Protein AF-A0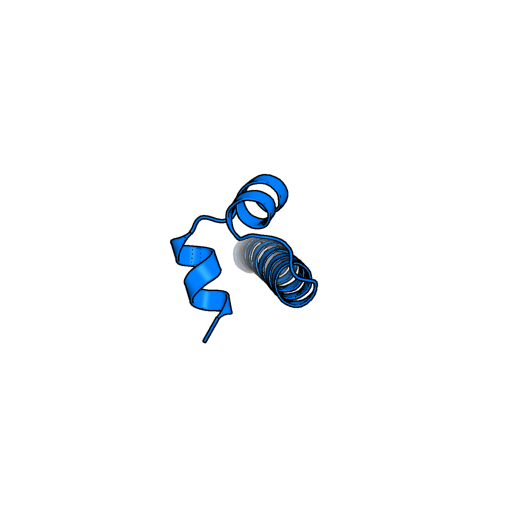A5U3TYU7-F1 (afdb_monomer_lite)

Organism: Salmonella enterica (NCBI:txid28901)

pLDDT: mean 85.95, std 8.81, range [55.56, 94.12]

Structure (mmCIF, N/CA/C/O backbone):
data_AF-A0A5U3TYU7-F1
#
_entry.id   AF-A0A5U3TYU7-F1
#
loop_
_atom_site.group_PDB
_atom_site.id
_atom_site.type_symbol
_atom_site.label_atom_id
_atom_site.label_alt_id
_atom_site.label_comp_id
_atom_site.label_asym_id
_atom_site.label_entity_id
_atom_site.label_seq_id
_atom_site.pdbx_PDB_ins_code
_atom_site.Cartn_x
_atom_site.Cartn_y
_atom_site.Cartn_z
_atom_site.occupancy
_atom_site.B_iso_or_equiv
_atom_site.auth_seq_id
_atom_site.auth_comp_id
_atom_site.auth_asym_id
_atom_site.auth_atom_id
_atom_site.pdbx_PDB_model_num
ATOM 1 N N . ILE A 1 1 ? 24.924 -5.460 -24.063 1.00 61.94 1 ILE A N 1
ATOM 2 C CA . ILE A 1 1 ? 25.228 -4.936 -22.706 1.00 61.94 1 ILE A CA 1
ATOM 3 C C . ILE A 1 1 ? 24.144 -3.959 -22.221 1.00 61.94 1 ILE A C 1
ATOM 5 O O . ILE A 1 1 ? 23.627 -4.170 -21.140 1.00 61.94 1 ILE A O 1
ATOM 9 N N . ARG A 1 2 ? 23.682 -2.999 -23.040 1.00 63.62 2 ARG A N 1
ATOM 10 C CA . ARG A 1 2 ? 22.686 -1.972 -22.642 1.00 63.62 2 ARG A CA 1
ATOM 11 C C . ARG A 1 2 ? 21.298 -2.474 -22.183 1.00 63.62 2 ARG A C 1
ATOM 13 O O . ARG A 1 2 ? 20.684 -1.865 -21.322 1.00 63.62 2 ARG A O 1
ATOM 20 N N . ILE A 1 3 ? 20.817 -3.597 -22.725 1.00 70.25 3 ILE A N 1
ATOM 21 C CA . ILE A 1 3 ? 19.456 -4.113 -22.461 1.00 70.25 3 ILE A CA 1
ATOM 22 C C . ILE A 1 3 ? 19.299 -4.647 -21.023 1.00 70.25 3 ILE A C 1
ATOM 24 O O . ILE A 1 3 ? 18.209 -4.586 -20.464 1.00 70.25 3 ILE A O 1
ATOM 28 N N . GLY A 1 4 ? 20.376 -5.156 -20.414 1.00 75.62 4 GLY A N 1
ATOM 29 C CA . GLY A 1 4 ? 20.325 -5.685 -19.046 1.00 75.62 4 GLY A CA 1
ATOM 30 C C . GLY A 1 4 ? 20.111 -4.591 -17.999 1.00 75.62 4 GLY A C 1
ATOM 31 O O . GLY A 1 4 ? 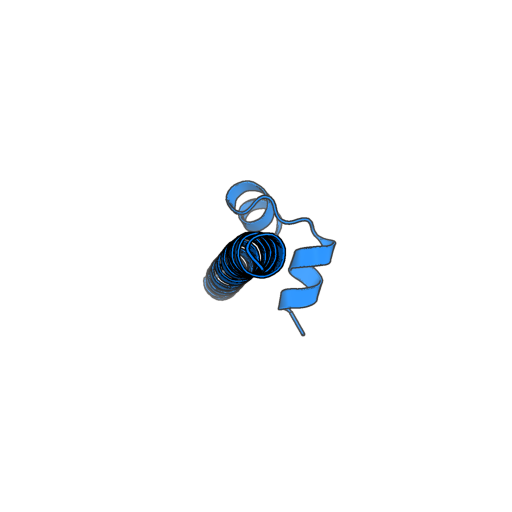19.330 -4.772 -17.072 1.00 75.62 4 GLY A O 1
ATOM 32 N N . GLU A 1 5 ? 20.743 -3.430 -18.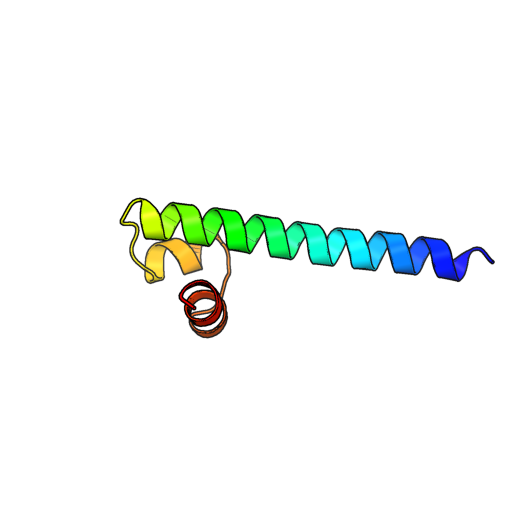184 1.00 76.62 5 GLU A N 1
ATOM 33 C CA . GLU A 1 5 ? 20.642 -2.305 -17.247 1.00 76.62 5 GLU A CA 1
ATOM 34 C C . GLU A 1 5 ? 19.277 -1.609 -17.311 1.00 76.62 5 GLU A C 1
ATOM 36 O O . GLU A 1 5 ? 18.731 -1.230 -16.280 1.00 76.62 5 GLU A O 1
ATOM 41 N N . GLU A 1 6 ? 18.699 -1.459 -18.507 1.00 76.81 6 GLU A N 1
ATOM 42 C CA . GLU A 1 6 ? 17.356 -0.884 -18.666 1.00 76.81 6 GLU A CA 1
ATOM 43 C C . GLU A 1 6 ? 16.273 -1.778 -18.056 1.00 76.81 6 GLU A C 1
ATOM 45 O O . GLU A 1 6 ? 15.385 -1.278 -17.365 1.00 76.81 6 GLU A O 1
ATOM 50 N N . LYS A 1 7 ? 16.374 -3.101 -18.253 1.00 75.81 7 LYS A N 1
ATOM 51 C CA . LYS A 1 7 ? 15.466 -4.062 -17.614 1.00 75.81 7 LYS A CA 1
ATOM 52 C C . LYS A 1 7 ? 15.583 -4.009 -16.095 1.00 75.81 7 LYS A C 1
ATOM 54 O O . LYS A 1 7 ? 14.570 -3.797 -15.441 1.00 75.81 7 LYS A O 1
ATOM 59 N N . GLY A 1 8 ? 16.803 -4.065 -15.556 1.00 82.12 8 GLY A N 1
ATOM 60 C CA . GLY A 1 8 ? 17.020 -4.005 -14.109 1.00 82.12 8 GLY A CA 1
ATOM 61 C C . GLY A 1 8 ? 16.521 -2.703 -13.470 1.00 82.12 8 GLY A C 1
ATOM 62 O O . GLY A 1 8 ? 15.948 -2.733 -12.385 1.00 82.12 8 GLY A O 1
ATOM 63 N N . ARG A 1 9 ? 16.665 -1.551 -14.145 1.00 83.94 9 ARG A N 1
ATOM 64 C CA . ARG A 1 9 ? 16.100 -0.281 -13.649 1.00 83.94 9 ARG A CA 1
ATOM 65 C C . ARG A 1 9 ? 14.574 -0.269 -13.667 1.00 83.94 9 ARG A C 1
ATOM 67 O O . ARG A 1 9 ? 13.974 0.235 -12.723 1.00 83.94 9 ARG A O 1
ATOM 74 N N . ASN A 1 10 ? 13.953 -0.792 -14.723 1.00 82.88 10 ASN A N 1
ATOM 75 C CA . ASN A 1 10 ? 12.495 -0.843 -14.824 1.00 82.88 10 ASN A CA 1
ATOM 76 C C . ASN A 1 10 ? 11.890 -1.820 -13.808 1.00 82.88 10 ASN A C 1
ATOM 78 O O . ASN A 1 10 ? 10.908 -1.478 -13.156 1.00 82.88 10 ASN A O 1
ATOM 82 N N . GLU A 1 11 ? 12.501 -2.993 -13.636 1.00 82.81 11 GLU A N 1
ATOM 83 C CA . GLU A 1 11 ? 12.101 -3.984 -12.631 1.00 82.81 11 GLU A CA 1
ATOM 84 C C . GLU A 1 11 ? 12.252 -3.419 -11.216 1.00 82.81 11 GLU A C 1
ATOM 86 O O . GLU A 1 11 ? 11.283 -3.414 -10.463 1.00 82.81 11 GLU A O 1
ATOM 91 N N . GLY A 1 12 ? 13.405 -2.825 -10.891 1.00 86.50 12 GLY A N 1
ATOM 92 C CA . GLY A 1 12 ? 13.628 -2.219 -9.576 1.00 86.50 12 GLY A CA 1
ATOM 93 C C . GLY A 1 12 ? 12.701 -1.036 -9.285 1.00 86.50 12 GLY A C 1
ATOM 94 O O . GLY A 1 12 ? 12.273 -0.847 -8.148 1.00 86.50 12 GLY A O 1
ATOM 95 N N . LYS A 1 13 ? 12.335 -0.249 -10.306 1.00 89.81 13 LYS A N 1
ATOM 96 C CA . LYS A 1 13 ? 11.342 0.819 -10.152 1.00 89.81 13 LYS A CA 1
ATOM 97 C C . LYS A 1 13 ? 9.955 0.248 -9.851 1.00 89.81 13 LYS A C 1
ATOM 99 O O . LYS A 1 13 ? 9.305 0.725 -8.925 1.00 89.81 13 LYS A O 1
ATOM 104 N N . LEU A 1 14 ? 9.519 -0.761 -10.605 1.00 85.38 14 LEU A N 1
ATOM 105 C CA . LEU A 1 14 ? 8.212 -1.393 -10.413 1.00 85.38 14 LEU A CA 1
ATOM 106 C C . LEU A 1 14 ? 8.111 -2.068 -9.038 1.00 85.38 14 LEU A C 1
ATOM 108 O O . LEU A 1 14 ? 7.101 -1.931 -8.350 1.00 85.38 14 LEU A O 1
ATOM 112 N N . GLU A 1 15 ? 9.167 -2.767 -8.626 1.00 85.69 15 GLU A N 1
ATOM 113 C CA . GLU A 1 15 ? 9.251 -3.409 -7.316 1.00 85.69 15 GLU A CA 1
ATOM 114 C C . GLU A 1 15 ? 9.232 -2.370 -6.188 1.00 85.69 15 GLU A C 1
ATOM 116 O O . GLU A 1 15 ? 8.425 -2.484 -5.267 1.00 85.69 15 GLU A O 1
ATOM 121 N N . GLY A 1 16 ? 10.008 -1.287 -6.312 1.00 89.06 16 GLY A N 1
ATOM 122 C CA . GLY A 1 16 ? 10.026 -0.201 -5.331 1.00 89.06 1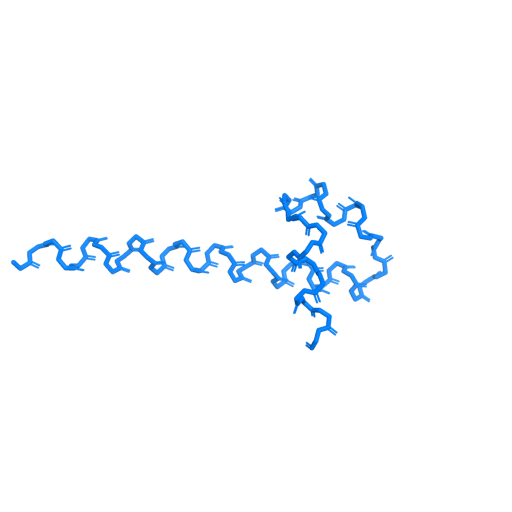6 GLY A CA 1
ATOM 123 C C . GLY A 1 16 ? 8.691 0.542 -5.206 1.00 89.06 16 GLY A C 1
ATOM 124 O O . GLY A 1 16 ? 8.258 0.853 -4.095 1.00 89.06 16 GLY A O 1
ATOM 125 N N . GLU A 1 17 ? 8.001 0.799 -6.321 1.00 89.25 17 GLU A N 1
ATOM 126 C CA . GLU A 1 17 ? 6.655 1.392 -6.308 1.00 89.25 17 GLU A CA 1
ATOM 127 C C . GLU A 1 17 ? 5.650 0.472 -5.600 1.00 89.25 17 GLU A C 1
ATOM 129 O O . GLU A 1 17 ? 4.835 0.931 -4.787 1.00 89.25 17 GLU A O 1
ATOM 134 N N . ARG A 1 18 ? 5.742 -0.839 -5.844 1.00 87.69 18 ARG A N 1
ATOM 135 C CA . ARG A 1 18 ? 4.878 -1.830 -5.199 1.00 87.69 18 ARG A CA 1
ATOM 136 C C . ARG A 1 18 ? 5.154 -1.936 -3.701 1.00 87.69 18 ARG A C 1
ATOM 138 O O . ARG A 1 18 ? 4.216 -1.861 -2.907 1.00 87.69 18 ARG A O 1
ATOM 145 N N . GLU A 1 19 ? 6.417 -2.030 -3.294 1.00 88.44 19 GLU A N 1
ATOM 146 C CA . GLU A 1 19 ? 6.808 -2.056 -1.879 1.00 88.44 19 GLU A CA 1
ATOM 147 C C . GLU A 1 19 ? 6.368 -0.792 -1.131 1.00 88.44 19 GLU A C 1
ATOM 149 O O . GLU A 1 19 ? 5.830 -0.876 -0.021 1.00 88.44 19 GLU A O 1
ATOM 154 N N . ALA A 1 20 ? 6.546 0.386 -1.738 1.00 91.00 20 ALA A N 1
ATOM 155 C CA . ALA A 1 20 ? 6.110 1.649 -1.150 1.00 91.00 20 ALA A CA 1
ATOM 156 C C . ALA A 1 20 ? 4.591 1.661 -0.922 1.00 91.00 20 ALA A C 1
ATOM 158 O O . ALA A 1 20 ? 4.129 2.022 0.165 1.00 91.00 20 ALA A O 1
ATOM 159 N N . THR A 1 21 ? 3.823 1.197 -1.910 1.00 91.94 21 THR A N 1
ATOM 160 C CA . THR A 1 21 ? 2.358 1.108 -1.834 1.00 91.94 21 THR A CA 1
ATOM 161 C C . THR A 1 21 ? 1.910 0.172 -0.709 1.00 91.94 21 THR A C 1
ATOM 163 O O . THR A 1 21 ? 1.074 0.550 0.117 1.00 91.94 21 THR A O 1
ATOM 166 N N . LEU A 1 22 ? 2.524 -1.011 -0.592 1.00 90.19 22 LEU A N 1
ATOM 167 C CA . LEU A 1 22 ? 2.240 -1.972 0.481 1.00 90.19 22 LEU A CA 1
ATOM 168 C C . LEU A 1 22 ? 2.585 -1.411 1.871 1.00 90.19 22 LEU A C 1
ATOM 170 O O . LEU A 1 22 ? 1.818 -1.575 2.824 1.00 90.19 22 LEU A O 1
ATOM 174 N N . LYS A 1 23 ? 3.708 -0.695 2.006 1.00 91.50 23 LYS A N 1
ATOM 175 C CA . LYS A 1 23 ? 4.120 -0.062 3.271 1.00 91.50 23 LYS A CA 1
ATOM 176 C C . LYS A 1 23 ? 3.134 1.019 3.720 1.00 91.50 23 LYS A C 1
ATOM 178 O O . LYS A 1 23 ? 2.819 1.113 4.914 1.00 91.50 23 LYS A O 1
ATOM 183 N N . ILE A 1 24 ? 2.632 1.817 2.777 1.00 92.00 24 ILE A N 1
ATOM 184 C CA . ILE A 1 24 ? 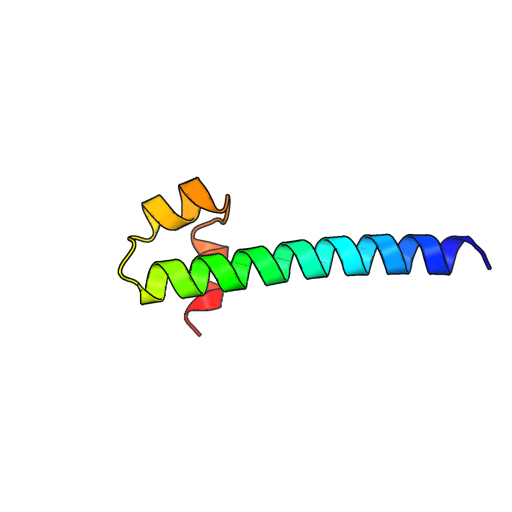1.607 2.834 3.035 1.00 92.00 24 ILE A CA 1
ATOM 185 C C . ILE A 1 24 ? 0.305 2.158 3.474 1.00 92.00 24 ILE A C 1
ATOM 187 O O . ILE A 1 24 ? -0.211 2.489 4.542 1.00 92.00 24 ILE A O 1
ATOM 191 N N . ALA A 1 25 ? -0.170 1.157 2.728 1.00 93.06 25 ALA A N 1
ATOM 192 C CA . ALA A 1 25 ? -1.374 0.398 3.061 1.00 93.06 25 ALA A CA 1
ATOM 193 C C . ALA A 1 25 ? -1.296 -0.247 4.456 1.00 93.06 25 ALA A C 1
ATOM 195 O O . ALA A 1 25 ? -2.227 -0.126 5.254 1.00 93.06 25 ALA A O 1
ATOM 196 N N . ARG A 1 26 ? -0.152 -0.851 4.807 1.00 91.06 26 ARG A N 1
ATOM 197 C CA . ARG A 1 26 ? 0.095 -1.414 6.145 1.00 91.06 26 ARG A CA 1
ATOM 198 C C . ARG A 1 26 ? -0.022 -0.362 7.244 1.00 91.06 26 ARG A C 1
ATOM 200 O O . ARG A 1 26 ? -0.614 -0.620 8.289 1.00 91.06 26 ARG A O 1
ATOM 207 N N . THR A 1 27 ? 0.545 0.819 7.011 1.00 92.81 27 THR A N 1
ATOM 208 C CA . THR A 1 27 ? 0.505 1.930 7.970 1.00 92.81 27 THR A CA 1
ATOM 209 C C . THR A 1 27 ? -0.917 2.460 8.135 1.00 92.81 27 THR A C 1
ATOM 211 O O . THR A 1 27 ? -1.359 2.672 9.259 1.00 92.81 27 THR A O 1
ATOM 214 N N . MET A 1 28 ? -1.662 2.601 7.037 1.00 93.19 28 MET A N 1
ATOM 215 C CA . MET A 1 28 ? -3.071 2.998 7.057 1.00 93.19 28 MET A CA 1
ATOM 216 C C . MET A 1 28 ? -3.927 2.017 7.868 1.00 93.19 28 MET A C 1
ATOM 218 O O . MET A 1 28 ? -4.644 2.437 8.774 1.00 93.19 28 MET A O 1
ATOM 222 N N . LEU A 1 29 ? -3.793 0.711 7.612 1.00 90.06 29 LEU A N 1
ATOM 223 C CA . LEU A 1 29 ? -4.503 -0.326 8.369 1.00 90.06 29 LEU A CA 1
ATOM 224 C C . LEU A 1 29 ? -4.125 -0.304 9.858 1.00 90.06 29 LEU A C 1
ATOM 226 O O . LEU A 1 29 ? -4.996 -0.407 10.718 1.00 90.06 29 LEU A O 1
ATOM 230 N N . LYS A 1 30 ? -2.837 -0.119 10.181 1.00 90.19 30 LYS A N 1
ATOM 231 C CA . LYS A 1 30 ? -2.365 0.011 11.571 1.00 90.19 30 LYS A CA 1
ATOM 232 C C . LYS A 1 30 ? -2.935 1.252 12.268 1.00 90.19 30 LYS A C 1
ATOM 234 O O . LYS A 1 30 ? -3.186 1.206 13.468 1.00 90.19 30 LYS A O 1
ATOM 239 N N . ASN A 1 31 ? -3.168 2.326 11.520 1.00 93.12 31 ASN A N 1
ATOM 240 C CA . ASN A 1 31 ? -3.791 3.555 12.012 1.00 93.12 31 ASN A CA 1
ATOM 241 C C . ASN A 1 31 ? -5.325 3.456 12.120 1.00 93.12 31 ASN A C 1
ATOM 243 O O . ASN A 1 31 ? -5.971 4.443 12.461 1.00 93.12 31 ASN A O 1
ATOM 247 N N . GLY A 1 32 ? -5.911 2.285 11.846 1.00 91.56 32 GLY A N 1
ATOM 248 C CA . GLY A 1 32 ? -7.343 2.034 12.003 1.00 91.56 32 GLY A CA 1
ATOM 249 C C . GLY A 1 32 ? -8.193 2.391 10.785 1.00 91.56 32 GLY A C 1
ATOM 250 O O . GLY A 1 32 ? -9.416 2.415 10.904 1.00 91.56 32 GLY A O 1
ATOM 251 N N . LEU A 1 33 ? -7.584 2.657 9.621 1.00 93.56 33 LEU A N 1
ATOM 252 C CA . LEU A 1 33 ? -8.347 2.818 8.383 1.00 93.56 33 LEU A CA 1
ATOM 253 C C . LEU A 1 33 ? -8.958 1.474 7.975 1.00 93.56 33 LEU A C 1
ATOM 255 O O . LEU A 1 33 ? -8.321 0.421 8.071 1.00 93.56 33 LEU A O 1
ATOM 259 N N . ASP A 1 34 ? -10.193 1.517 7.484 1.00 91.75 34 ASP A N 1
ATOM 260 C CA . ASP A 1 34 ? -10.868 0.336 6.972 1.00 91.75 34 ASP A CA 1
ATOM 261 C C . ASP A 1 34 ? -10.271 -0.111 5.629 1.00 91.75 34 ASP A C 1
ATOM 263 O O . ASP A 1 34 ? -9.752 0.684 4.842 1.00 91.75 34 ASP A O 1
ATOM 267 N N . ARG A 1 35 ? -10.382 -1.411 5.346 1.00 89.31 35 ARG A N 1
ATOM 268 C CA . ARG A 1 35 ? -9.840 -2.020 4.124 1.00 89.31 35 ARG A CA 1
ATOM 269 C C . ARG A 1 35 ? -10.372 -1.359 2.851 1.00 89.31 35 ARG A C 1
ATOM 271 O O . ARG A 1 35 ? -9.601 -1.166 1.921 1.00 89.31 35 ARG A O 1
ATOM 278 N N . THR A 1 36 ? -11.641 -0.959 2.816 1.00 92.88 36 THR A N 1
ATOM 279 C CA . THR A 1 36 ? -12.255 -0.338 1.631 1.00 92.88 36 THR A CA 1
ATOM 280 C C . THR A 1 36 ? -11.619 1.014 1.323 1.00 92.88 36 THR A C 1
ATOM 282 O O . THR A 1 36 ? -11.321 1.311 0.165 1.00 92.88 36 THR A O 1
ATOM 285 N N . SER A 1 37 ? -11.376 1.827 2.352 1.00 94.00 37 SER A N 1
ATOM 286 C CA . SER A 1 37 ? -10.678 3.108 2.221 1.00 94.00 37 SER A CA 1
ATOM 287 C C . SER A 1 37 ? -9.233 2.913 1.772 1.00 94.00 37 SER A C 1
ATOM 289 O O . SER A 1 37 ? -8.787 3.588 0.846 1.00 94.00 37 SER A O 1
ATOM 291 N N . VAL A 1 38 ? -8.521 1.938 2.347 1.00 93.25 38 VAL A N 1
ATOM 292 C CA . VAL A 1 38 ? -7.144 1.622 1.936 1.00 93.25 38 VAL A CA 1
ATOM 293 C C . VAL A 1 38 ? -7.085 1.174 0.474 1.00 93.25 38 VAL A C 1
ATOM 295 O O . VAL A 1 38 ? -6.257 1.696 -0.272 1.00 93.25 38 VAL A O 1
ATOM 298 N N . MET A 1 39 ? -7.987 0.295 0.026 1.00 93.88 39 MET A N 1
ATOM 299 C CA . MET A 1 39 ? -8.075 -0.126 -1.382 1.00 93.88 39 MET A CA 1
ATOM 300 C C . MET A 1 39 ? -8.310 1.062 -2.320 1.00 93.88 39 MET A C 1
ATOM 302 O O . MET A 1 39 ? -7.624 1.202 -3.327 1.00 93.88 39 MET A O 1
ATOM 306 N N . LYS A 1 40 ? -9.235 1.969 -1.977 1.00 94.12 40 LYS A N 1
ATOM 307 C CA . LYS A 1 40 ? -9.520 3.160 -2.796 1.00 94.12 40 LYS A CA 1
ATOM 308 C C . LYS A 1 40 ? -8.332 4.118 -2.896 1.00 94.12 40 LYS A C 1
ATOM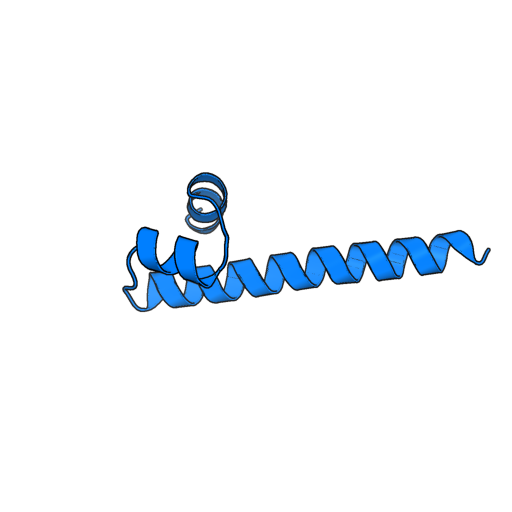 310 O O . LYS A 1 40 ? -8.146 4.726 -3.942 1.00 94.12 40 LYS A O 1
ATOM 315 N N . MET A 1 41 ? -7.557 4.277 -1.822 1.00 91.81 41 MET A N 1
ATOM 316 C CA . MET A 1 41 ? -6.428 5.216 -1.788 1.00 91.81 41 MET A CA 1
ATOM 317 C C . MET A 1 41 ? -5.158 4.653 -2.424 1.00 91.81 41 MET A C 1
ATOM 319 O O . MET A 1 41 ? -4.377 5.405 -2.997 1.00 91.81 41 MET A O 1
ATOM 323 N N . THR A 1 42 ? -4.938 3.347 -2.298 1.00 90.00 42 THR A N 1
ATOM 324 C CA . THR A 1 42 ? -3.704 2.687 -2.754 1.00 90.00 42 THR A CA 1
ATOM 325 C C . THR A 1 42 ? -3.869 1.969 -4.089 1.00 90.00 42 THR A C 1
ATOM 327 O O . THR A 1 42 ? -2.876 1.595 -4.701 1.00 90.00 42 THR A O 1
ATOM 330 N N . GLY A 1 43 ? -5.109 1.768 -4.547 1.00 91.94 43 GLY A N 1
ATOM 331 C CA . GLY A 1 43 ? -5.420 0.970 -5.733 1.00 91.94 43 GLY A CA 1
ATOM 332 C C . GLY A 1 43 ? -5.223 -0.534 -5.534 1.00 91.94 43 GLY A C 1
ATOM 333 O O . GLY A 1 43 ? -5.429 -1.292 -6.477 1.00 91.94 43 GLY A O 1
ATOM 334 N N . LEU A 1 44 ? -4.840 -0.968 -4.329 1.00 90.81 44 LEU A N 1
ATOM 335 C CA . LEU A 1 44 ? -4.642 -2.375 -4.011 1.00 90.81 44 LEU A CA 1
ATOM 336 C C . LEU A 1 44 ? -5.973 -3.121 -3.980 1.00 90.81 44 LEU A C 1
ATOM 338 O O . LEU A 1 44 ? -7.008 -2.601 -3.551 1.00 90.81 44 LEU A O 1
ATOM 342 N N . THR A 1 45 ? -5.917 -4.378 -4.391 1.00 90.94 45 THR A N 1
ATOM 343 C CA . THR A 1 45 ? -7.040 -5.308 -4.280 1.00 90.94 45 THR A CA 1
ATOM 344 C C . THR A 1 45 ? -7.171 -5.864 -2.860 1.00 90.94 45 THR A C 1
ATOM 346 O O . THR A 1 45 ? -6.254 -5.771 -2.043 1.00 90.94 45 THR A O 1
ATOM 349 N N . ALA A 1 46 ? -8.323 -6.464 -2.550 1.00 87.94 46 ALA A N 1
ATOM 350 C CA . ALA A 1 46 ? -8.524 -7.120 -1.260 1.00 87.94 46 ALA A CA 1
ATOM 351 C C . ALA A 1 46 ? -7.495 -8.241 -1.036 1.00 87.94 46 ALA A C 1
ATOM 353 O O . ALA A 1 46 ? -6.922 -8.319 0.046 1.00 87.94 46 ALA A O 1
ATOM 354 N N . ASP A 1 47 ? -7.201 -9.033 -2.071 1.00 88.62 47 ASP A N 1
ATOM 355 C CA . ASP A 1 47 ? -6.206 -10.109 -2.021 1.00 88.62 47 ASP A CA 1
ATOM 356 C C . ASP A 1 47 ? -4.798 -9.581 -1.713 1.00 88.62 47 ASP A C 1
ATOM 358 O O . ASP A 1 47 ? -4.089 -10.133 -0.871 1.00 88.62 47 ASP A O 1
ATOM 362 N N . GLU A 1 48 ? -4.405 -8.462 -2.327 1.00 87.62 48 GLU A N 1
ATOM 363 C CA . GLU A 1 48 ? -3.120 -7.815 -2.035 1.00 87.62 48 GLU A CA 1
ATOM 364 C C . GLU A 1 48 ? -3.052 -7.275 -0.605 1.00 87.62 48 GLU A C 1
ATOM 366 O O . GLU A 1 48 ? -1.999 -7.332 0.028 1.00 87.62 48 GLU A O 1
ATOM 371 N N . LEU A 1 49 ? -4.171 -6.794 -0.055 1.00 87.19 49 LEU A N 1
ATOM 372 C CA . LEU A 1 49 ? -4.236 -6.377 1.347 1.00 87.19 49 LEU A CA 1
ATOM 373 C C . LEU A 1 49 ? -4.226 -7.553 2.333 1.00 87.19 49 LEU A C 1
ATOM 375 O O . LEU A 1 49 ? -3.738 -7.383 3.453 1.00 87.19 49 LEU A O 1
ATOM 379 N N . GLU A 1 50 ? -4.739 -8.727 1.959 1.00 85.81 50 GLU A N 1
ATOM 380 C CA . GLU A 1 50 ? -4.639 -9.933 2.792 1.00 85.81 50 GLU A CA 1
ATOM 381 C C . GLU A 1 50 ? -3.178 -10.387 2.938 1.00 85.81 50 GLU A C 1
ATOM 383 O O . GLU A 1 50 ? -2.766 -10.766 4.034 1.00 85.81 50 GLU A O 1
ATOM 388 N N . GLN A 1 51 ? -2.350 -10.234 1.896 1.00 80.38 51 GLN A N 1
ATOM 389 C CA . GLN A 1 51 ? -0.911 -10.536 1.972 1.00 80.38 51 GLN A CA 1
ATOM 390 C C . GLN A 1 51 ? -0.147 -9.642 2.962 1.00 80.38 51 GLN A C 1
ATOM 392 O O . GLN A 1 51 ? 0.861 -10.067 3.520 1.00 80.38 51 GLN A O 1
ATOM 397 N N . ILE A 1 52 ? -0.630 -8.425 3.233 1.00 77.62 52 ILE A N 1
ATOM 398 C CA . ILE A 1 52 ? -0.010 -7.490 4.195 1.00 77.62 52 ILE A CA 1
ATOM 399 C C . ILE A 1 52 ? -0.239 -7.932 5.649 1.00 77.62 52 ILE A C 1
ATOM 401 O O . ILE A 1 52 ? 0.455 -7.476 6.564 1.00 77.62 52 ILE A O 1
ATOM 405 N N . ARG A 1 53 ? -1.251 -8.772 5.883 1.00 66.19 53 ARG A N 1
ATOM 406 C CA . ARG A 1 53 ? -1.717 -9.148 7.220 1.00 66.19 53 ARG A CA 1
ATOM 407 C C . ARG A 1 53 ? -1.023 -10.384 7.803 1.00 66.19 53 ARG A C 1
ATOM 409 O O . ARG A 1 53 ? -1.300 -10.700 8.960 1.00 66.19 53 ARG A O 1
ATOM 416 N N . HIS A 1 54 ? -0.147 -11.028 7.031 1.00 55.56 54 HIS A N 1
ATOM 417 C CA . HIS A 1 54 ? 0.696 -12.145 7.460 1.00 55.56 54 HIS A CA 1
ATOM 418 C C . HIS A 1 54 ? 2.009 -11.691 8.111 1.00 55.56 54 HIS A C 1
ATOM 420 O O . HIS A 1 54 ? 2.572 -10.647 7.705 1.00 55.56 54 HIS A O 1
#

Foldseek 3Di:
DVVVVVVVVVVVVVVVLLVVLLVVLLVCVVVVHDPVVSCVVSVDDPVSSVVSVD

InterPro domains:
  IPR051699 Rpn/YhgA-like nuclease [PTHR34611] (4-54)

Sequence (54 aa):
IRIGEEKGRNEGKLEGEREATLKIARTMLKNGLDRTSVMKMTGLTADELEQIRH

Secondary structure (DSSP, 8-state):
-HHHHHHHHHHHHHHHHHHHHHHHHHHHHHTT--HHHHHHHH---HHHHHHTT-

Radius of gyration: 14.22 Å; chains: 1; bounding box: 38×17×35 Å